Protein AF-A0A9D4CZ01-F1 (afdb_monomer_lite)

Secondary structure (DSSP, 8-state):
-PPPHHHHHHHHHHHHHHHTT----S-HHHHHHHHHHHHH---GGG------PPPPHHHHHHHHHHHHHHHHHGGG-

Sequence (77 aa):
MPVCMKEVVKEATKFVSACYGKHDTEEMTITRQTLWAARVGKSGKAMPLLASLPPTTEAFYENVKRAHIQACICKHS

Structure (mmCIF, N/CA/C/O backbone):
data_AF-A0A9D4CZ01-F1
#
_entry.id   AF-A0A9D4CZ01-F1
#
loop_
_atom_site.group_PDB
_atom_site.id
_atom_site.type_symbol
_atom_site.label_atom_id
_atom_site.label_alt_id
_atom_site.label_comp_id
_atom_site.label_asym_id
_atom_site.label_entity_id
_atom_site.label_seq_id
_atom_site.pdbx_PDB_ins_code
_atom_site.Cartn_x
_atom_site.Cartn_y
_atom_site.Cartn_z
_atom_site.occupancy
_atom_site.B_iso_or_equiv
_atom_site.auth_seq_id
_atom_site.auth_comp_id
_atom_site.auth_asym_id
_atom_site.auth_atom_id
_atom_site.pdbx_PDB_model_num
ATOM 1 N N . MET A 1 1 ? -1.536 -8.924 -22.751 1.00 54.12 1 MET A N 1
ATOM 2 C CA . ME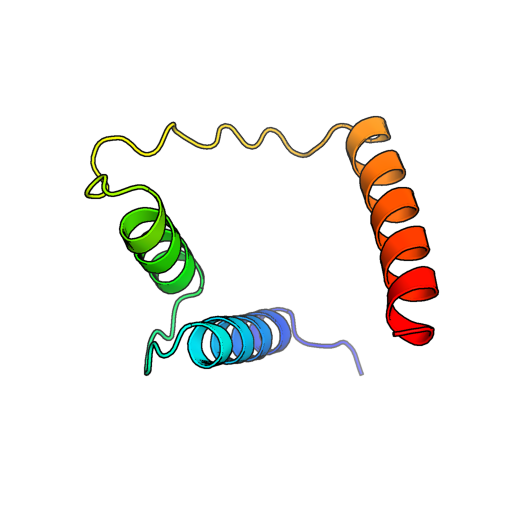T A 1 1 ? -2.620 -7.940 -22.540 1.00 54.12 1 MET A CA 1
ATOM 3 C C . MET A 1 1 ? -2.120 -6.896 -21.555 1.00 54.12 1 MET A C 1
ATOM 5 O O . MET A 1 1 ? -1.494 -7.304 -20.581 1.00 54.12 1 MET A O 1
ATOM 9 N N . PRO A 1 2 ? -2.301 -5.591 -21.804 1.00 61.34 2 PRO A N 1
ATOM 10 C CA . PRO A 1 2 ? -1.924 -4.571 -20.832 1.00 61.34 2 PRO A CA 1
ATOM 11 C C . PRO A 1 2 ? -2.798 -4.728 -19.585 1.00 61.34 2 PRO A C 1
ATOM 13 O O . PRO A 1 2 ? -4.021 -4.786 -19.688 1.00 61.34 2 PRO A O 1
ATOM 16 N N . VAL A 1 3 ? -2.168 -4.849 -18.420 1.00 71.12 3 VAL A N 1
ATOM 17 C CA . VAL A 1 3 ? -2.885 -4.970 -17.148 1.00 71.12 3 VAL A CA 1
ATOM 18 C C . VAL A 1 3 ? -3.524 -3.620 -16.835 1.00 71.12 3 VAL A C 1
ATOM 20 O O . VAL A 1 3 ? -2.850 -2.588 -16.843 1.00 71.12 3 VAL A O 1
ATOM 23 N N . CYS A 1 4 ? -4.828 -3.608 -16.574 1.00 84.94 4 CYS A N 1
ATOM 24 C CA . CYS A 1 4 ? -5.525 -2.385 -16.217 1.00 84.94 4 CYS A CA 1
ATOM 25 C C . CYS A 1 4 ? -5.086 -1.942 -14.815 1.00 84.94 4 CYS A C 1
ATOM 27 O O . CYS A 1 4 ? -5.253 -2.673 -13.840 1.00 84.94 4 CYS A O 1
ATOM 29 N N . MET A 1 5 ? -4.571 -0.716 -14.682 1.00 80.81 5 MET A N 1
ATOM 30 C CA . MET A 1 5 ? -4.134 -0.181 -13.383 1.00 80.81 5 MET A CA 1
ATOM 31 C C . MET A 1 5 ? -5.236 -0.221 -12.314 1.00 80.81 5 MET A C 1
ATOM 33 O O . MET A 1 5 ? -4.940 -0.402 -11.136 1.00 80.81 5 MET A O 1
ATOM 37 N N . LYS A 1 6 ? -6.511 -0.113 -12.710 1.00 80.56 6 LYS A N 1
ATOM 38 C CA . LYS A 1 6 ? -7.649 -0.232 -11.784 1.00 80.56 6 LYS A CA 1
ATOM 39 C C . LYS A 1 6 ? -7.757 -1.632 -11.176 1.00 80.56 6 LYS A C 1
ATOM 41 O O . LYS A 1 6 ? -8.073 -1.759 -9.998 1.00 80.56 6 LYS A O 1
ATOM 46 N N . GLU A 1 7 ? -7.472 -2.669 -11.957 1.00 83.19 7 GLU A N 1
ATOM 47 C CA . GLU A 1 7 ? -7.501 -4.061 -11.495 1.00 83.19 7 GLU A CA 1
ATOM 48 C C . GLU A 1 7 ? -6.339 -4.345 -10.540 1.00 83.19 7 GLU A C 1
ATOM 50 O O . GLU A 1 7 ? -6.545 -4.954 -9.492 1.00 83.19 7 GLU A O 1
ATOM 55 N N . VAL A 1 8 ? -5.148 -3.810 -10.839 1.00 83.56 8 VAL A N 1
ATOM 56 C CA . VAL A 1 8 ? -3.977 -3.892 -9.946 1.00 83.56 8 VAL A CA 1
ATOM 57 C C . VAL A 1 8 ? -4.278 -3.252 -8.594 1.00 83.56 8 VAL A C 1
ATOM 59 O O . VAL A 1 8 ? -4.023 -3.850 -7.549 1.00 83.56 8 VAL A O 1
ATOM 62 N N . VAL A 1 9 ? -4.846 -2.042 -8.603 1.00 83.19 9 VAL A N 1
ATOM 63 C CA . VAL A 1 9 ? -5.228 -1.333 -7.375 1.00 83.19 9 VAL A CA 1
ATOM 64 C C . VAL A 1 9 ? -6.271 -2.137 -6.601 1.00 83.19 9 VAL A C 1
ATOM 66 O O . VAL A 1 9 ? -6.124 -2.297 -5.394 1.00 83.19 9 VAL A O 1
ATOM 69 N N . LYS A 1 10 ? -7.278 -2.699 -7.277 1.00 84.06 10 LYS A N 1
ATOM 70 C CA . LYS A 1 10 ? -8.327 -3.506 -6.639 1.00 84.06 10 LYS A CA 1
ATOM 71 C C . LYS A 1 10 ? -7.764 -4.731 -5.914 1.00 84.06 10 LYS A C 1
ATOM 73 O O . LYS A 1 10 ? -8.107 -4.948 -4.752 1.00 84.06 10 LYS A O 1
ATOM 78 N N . GLU A 1 11 ? -6.893 -5.507 -6.556 1.00 84.81 11 GLU A N 1
ATOM 79 C CA . GLU A 1 11 ? -6.320 -6.697 -5.914 1.00 84.81 11 GLU A CA 1
ATOM 80 C C . GLU A 1 11 ? -5.333 -6.353 -4.798 1.00 84.81 11 GLU A C 1
ATOM 82 O O . GLU A 1 11 ? -5.360 -6.975 -3.734 1.00 84.81 11 GLU A O 1
ATOM 87 N N . ALA A 1 12 ? -4.536 -5.296 -4.964 1.00 82.50 12 ALA A N 1
ATOM 88 C CA . ALA A 1 12 ? -3.681 -4.805 -3.890 1.00 82.50 12 ALA A CA 1
ATOM 89 C C . ALA A 1 12 ? -4.496 -4.337 -2.666 1.00 82.50 12 ALA A C 1
ATOM 91 O O . ALA A 1 12 ? -4.108 -4.613 -1.528 1.00 82.50 12 ALA A O 1
ATOM 92 N N . THR A 1 13 ? -5.639 -3.673 -2.873 1.00 82.19 13 THR A N 1
ATOM 93 C CA . THR A 1 13 ? -6.547 -3.267 -1.787 1.00 82.19 13 THR A CA 1
ATOM 94 C C . THR A 1 13 ? -7.114 -4.474 -1.045 1.00 82.19 13 THR A C 1
ATOM 96 O O . THR A 1 13 ? -7.100 -4.489 0.188 1.00 82.19 13 THR A O 1
ATOM 99 N N . LYS A 1 14 ? -7.569 -5.505 -1.769 1.00 83.38 14 LYS A N 1
ATOM 100 C CA . LYS A 1 14 ? -8.082 -6.746 -1.166 1.00 83.38 14 LYS A CA 1
ATOM 101 C C . LYS A 1 14 ? -7.018 -7.461 -0.341 1.00 83.38 14 LYS A C 1
ATOM 103 O O . LYS A 1 14 ? -7.290 -7.836 0.796 1.00 83.38 14 LYS A O 1
ATOM 108 N N . PHE A 1 15 ? -5.811 -7.599 -0.888 1.00 83.19 15 PHE A N 1
ATOM 109 C CA . PHE A 1 15 ? -4.692 -8.234 -0.196 1.00 83.19 15 PHE A CA 1
ATOM 110 C C . PHE A 1 15 ? -4.376 -7.527 1.126 1.00 83.19 15 PHE A C 1
ATOM 112 O O . PHE A 1 15 ? -4.358 -8.156 2.182 1.00 83.19 15 PHE A O 1
ATOM 119 N N . VAL A 1 16 ? -4.204 -6.202 1.086 1.00 81.31 16 VAL A N 1
ATOM 120 C CA . VAL A 1 16 ? -3.930 -5.404 2.287 1.00 81.31 16 VAL A CA 1
ATOM 121 C C . VAL A 1 16 ? -5.081 -5.515 3.290 1.00 81.31 16 VAL A C 1
ATOM 123 O O . VAL A 1 16 ? -4.834 -5.706 4.473 1.00 81.31 16 VAL A O 1
ATOM 126 N N . SER A 1 17 ? -6.333 -5.452 2.842 1.00 80.19 17 SER A N 1
ATOM 127 C CA . SER A 1 17 ? -7.502 -5.593 3.722 1.00 80.19 17 SER A CA 1
ATOM 128 C C . SER A 1 17 ? -7.499 -6.944 4.460 1.00 80.19 17 SER A C 1
ATOM 130 O O . SER A 1 17 ? -7.621 -6.979 5.688 1.00 80.19 17 SER A O 1
ATOM 132 N N . ALA A 1 18 ? -7.232 -8.038 3.735 1.00 81.12 18 ALA A N 1
ATOM 133 C CA . ALA A 1 18 ? -7.158 -9.391 4.284 1.00 81.12 18 ALA A CA 1
ATOM 134 C C . ALA A 1 18 ? -6.027 -9.565 5.316 1.00 81.12 18 ALA A C 1
ATOM 136 O O . ALA A 1 18 ? -6.254 -10.151 6.373 1.00 81.12 18 ALA A O 1
ATOM 137 N N . CYS A 1 19 ? -4.833 -9.014 5.065 1.00 77.62 19 CYS A N 1
ATOM 138 C CA . CYS A 1 19 ? -3.688 -9.128 5.981 1.00 77.62 19 CYS A CA 1
ATOM 139 C C . CYS A 1 19 ? -3.930 -8.523 7.371 1.00 77.62 19 CYS A C 1
ATOM 141 O O . CYS A 1 19 ? -3.241 -8.879 8.325 1.00 77.62 19 CYS A O 1
ATOM 143 N N . TYR A 1 20 ? -4.875 -7.594 7.490 1.00 72.75 20 TYR A N 1
ATOM 144 C CA . TYR A 1 20 ? -5.127 -6.856 8.724 1.00 72.75 20 TYR A CA 1
ATOM 145 C C . TYR A 1 20 ? -6.559 -7.038 9.250 1.00 72.75 20 TYR A C 1
ATOM 147 O O . TYR A 1 20 ? -7.011 -6.248 10.081 1.00 72.75 20 TYR A O 1
ATOM 155 N N . GLY A 1 21 ? -7.278 -8.059 8.767 1.00 71.38 21 GLY A N 1
ATOM 156 C CA . GLY A 1 21 ? -8.611 -8.424 9.257 1.00 71.38 21 GLY A CA 1
ATOM 157 C C . GLY A 1 21 ? -9.685 -7.359 9.019 1.00 71.38 21 GLY A C 1
ATOM 158 O O . GLY A 1 21 ? -10.676 -7.315 9.748 1.00 71.38 21 GLY A O 1
ATOM 159 N N . LYS A 1 22 ? -9.489 -6.470 8.037 1.00 66.75 22 LYS A N 1
ATOM 160 C CA . LYS A 1 22 ? -10.508 -5.498 7.627 1.00 66.75 22 LYS A CA 1
ATOM 161 C C . LYS A 1 22 ? -11.231 -6.044 6.407 1.00 66.75 22 LYS A C 1
ATOM 163 O O . LYS A 1 22 ? -10.592 -6.384 5.420 1.00 66.75 22 LYS A O 1
ATOM 168 N N . HIS A 1 23 ? -12.554 -6.110 6.471 1.00 61.25 23 HIS A N 1
ATOM 169 C CA . HIS A 1 23 ? -13.385 -6.505 5.341 1.00 61.25 23 HIS A CA 1
ATOM 170 C C . HIS A 1 23 ? -14.048 -5.256 4.741 1.00 61.25 23 HIS A C 1
ATOM 172 O O . HIS A 1 23 ? -14.476 -4.370 5.476 1.00 61.25 23 HIS A O 1
ATOM 178 N N . ASP A 1 24 ? -14.058 -5.185 3.410 1.00 60.22 24 ASP A N 1
ATOM 179 C CA . ASP A 1 24 ? -14.846 -4.255 2.588 1.00 60.22 24 ASP A CA 1
ATOM 180 C C . ASP A 1 24 ? -14.489 -2.764 2.640 1.00 60.22 24 ASP A C 1
ATOM 182 O O . ASP A 1 24 ? -15.285 -1.907 3.013 1.00 60.22 24 ASP A O 1
ATOM 186 N N . THR A 1 25 ? -13.301 -2.419 2.138 1.00 60.06 25 THR A N 1
ATOM 187 C CA . THR A 1 25 ? -13.064 -1.058 1.628 1.00 60.06 25 THR A CA 1
ATOM 188 C C . THR A 1 25 ? -12.715 -1.135 0.147 1.00 60.06 25 THR A C 1
ATOM 190 O O . THR A 1 25 ? -11.713 -1.738 -0.226 1.00 60.06 25 THR A O 1
ATOM 193 N N . GLU A 1 26 ? -13.560 -0.559 -0.713 1.00 66.44 26 GLU A N 1
ATOM 194 C CA . GLU A 1 26 ? -13.310 -0.512 -2.165 1.00 66.44 26 GLU A CA 1
ATOM 195 C C . GLU A 1 26 ? -12.172 0.456 -2.523 1.00 66.44 26 GLU A C 1
ATOM 197 O O . GLU A 1 26 ? -11.544 0.337 -3.577 1.00 66.44 26 GLU A O 1
ATOM 202 N N . GLU A 1 27 ? -11.867 1.393 -1.623 1.00 75.31 27 GLU A N 1
ATOM 203 C CA . GLU A 1 27 ? -10.896 2.451 -1.848 1.00 75.31 27 GLU A CA 1
ATOM 204 C C . GLU A 1 27 ? -9.616 2.243 -1.028 1.00 75.31 27 GLU A C 1
ATOM 206 O O . GLU A 1 27 ? -9.604 2.358 0.201 1.00 75.31 27 GLU A O 1
ATOM 211 N N . MET A 1 28 ? -8.502 2.020 -1.735 1.00 76.44 28 MET A N 1
ATOM 212 C CA . MET A 1 28 ? -7.170 1.797 -1.155 1.00 76.44 28 MET A CA 1
ATOM 213 C C . MET A 1 28 ? -6.760 2.882 -0.149 1.00 76.44 28 MET A C 1
ATOM 215 O O . MET A 1 28 ? -6.097 2.596 0.852 1.00 76.44 28 MET A O 1
ATOM 219 N N . THR A 1 29 ? -7.131 4.134 -0.424 1.00 77.94 29 THR A N 1
ATOM 220 C CA . THR A 1 29 ? -6.836 5.289 0.429 1.00 77.94 29 THR A CA 1
ATOM 221 C C . THR A 1 29 ? -7.453 5.113 1.811 1.00 77.94 29 THR A C 1
ATOM 223 O O . THR A 1 29 ? -6.755 5.245 2.818 1.00 77.94 29 THR A O 1
ATOM 226 N N . ILE A 1 30 ? -8.733 4.738 1.858 1.00 77.12 30 ILE A N 1
ATOM 227 C CA . ILE A 1 30 ? -9.481 4.531 3.099 1.00 77.12 30 ILE A CA 1
ATOM 228 C C . ILE A 1 30 ? -8.899 3.337 3.857 1.00 77.12 30 ILE A C 1
ATOM 230 O O . ILE A 1 30 ? -8.627 3.447 5.056 1.00 77.12 30 ILE A O 1
ATOM 234 N N . THR A 1 31 ? -8.615 2.226 3.168 1.00 76.88 31 THR A N 1
ATOM 235 C CA . THR A 1 31 ? -7.978 1.050 3.782 1.00 76.88 31 THR A CA 1
ATOM 236 C C . THR A 1 31 ? -6.673 1.439 4.480 1.00 76.88 31 THR A C 1
ATOM 238 O O . THR A 1 31 ? -6.490 1.167 5.667 1.00 76.88 31 THR A O 1
ATOM 241 N N . ARG A 1 32 ? -5.778 2.143 3.772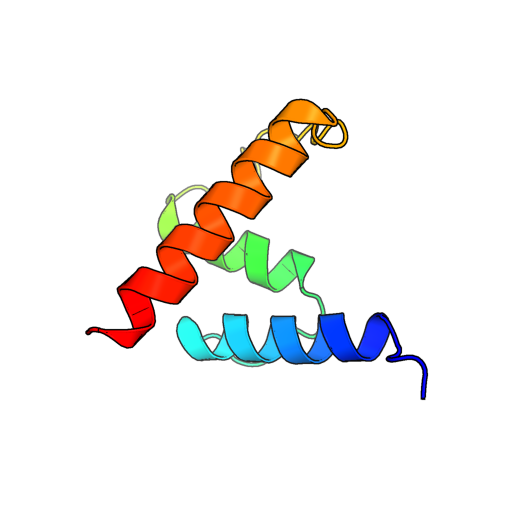 1.00 75.62 32 ARG A N 1
ATOM 242 C CA . ARG A 1 32 ? -4.466 2.554 4.294 1.00 75.62 32 ARG A CA 1
ATOM 243 C C . ARG A 1 32 ? -4.578 3.525 5.460 1.00 75.62 32 ARG A C 1
ATOM 245 O O . ARG A 1 32 ? -3.891 3.337 6.462 1.00 75.62 32 ARG A O 1
ATOM 252 N N . GLN A 1 33 ? -5.445 4.530 5.357 1.00 74.62 33 GLN A N 1
ATOM 253 C CA . GLN A 1 33 ? -5.660 5.493 6.437 1.00 74.62 33 GLN A CA 1
ATOM 254 C C . GLN A 1 33 ? -6.177 4.804 7.699 1.00 74.62 33 GLN A C 1
ATOM 256 O O . GLN A 1 33 ? -5.675 5.059 8.793 1.00 74.62 33 GLN A O 1
ATOM 261 N N . THR A 1 34 ? -7.134 3.889 7.550 1.00 75.19 34 THR A N 1
ATOM 262 C CA . THR A 1 34 ? -7.722 3.191 8.695 1.00 75.19 34 THR A CA 1
ATOM 263 C C . THR A 1 34 ? -6.724 2.232 9.347 1.00 75.19 34 THR A C 1
ATOM 265 O O . THR A 1 34 ? -6.706 2.102 10.571 1.00 75.19 34 THR A O 1
ATOM 268 N N . LEU A 1 35 ? -5.871 1.580 8.552 1.00 75.69 35 LEU A N 1
ATOM 269 C CA . LEU A 1 35 ? -4.781 0.740 9.052 1.00 75.69 35 LEU A CA 1
ATOM 270 C C . LEU A 1 35 ? -3.729 1.541 9.801 1.00 75.69 35 LEU A C 1
ATOM 272 O O . LEU A 1 35 ? -3.326 1.169 10.902 1.00 75.69 35 LEU A O 1
ATOM 276 N N . TRP A 1 36 ? -3.308 2.654 9.211 1.00 72.31 36 TRP A N 1
ATOM 277 C CA . TRP A 1 36 ? -2.358 3.551 9.836 1.00 72.31 36 TRP A CA 1
ATOM 278 C C . TRP A 1 36 ? -2.901 4.070 11.167 1.00 72.31 36 TRP A C 1
ATOM 280 O O . TRP A 1 36 ? -2.241 3.906 12.189 1.00 72.31 36 TRP A O 1
ATOM 290 N N . ALA A 1 37 ? -4.131 4.594 11.185 1.00 72.19 37 ALA A N 1
ATOM 291 C CA . ALA A 1 37 ? -4.781 5.099 12.392 1.00 72.19 37 ALA A CA 1
ATOM 292 C C . ALA A 1 37 ? -4.881 4.035 13.498 1.00 72.19 37 ALA A C 1
ATOM 294 O O . ALA A 1 37 ? -4.578 4.334 14.653 1.00 72.19 37 ALA A O 1
ATOM 295 N N . ALA A 1 38 ? -5.233 2.791 13.144 1.00 74.12 38 ALA A N 1
ATOM 296 C CA . ALA A 1 38 ? -5.260 1.672 14.087 1.00 74.12 38 ALA A CA 1
ATOM 297 C C . ALA A 1 38 ? -3.872 1.369 14.678 1.00 74.12 38 ALA A C 1
ATOM 299 O O . ALA A 1 38 ? -3.771 0.999 15.843 1.00 74.12 38 ALA A O 1
ATOM 300 N N . ARG A 1 39 ? -2.800 1.551 13.897 1.00 72.81 39 ARG A N 1
ATOM 301 C CA . ARG A 1 39 ? -1.429 1.260 14.331 1.00 72.81 39 ARG A CA 1
ATOM 302 C C . ARG A 1 39 ? -0.766 2.394 15.112 1.00 72.81 39 ARG A C 1
ATOM 304 O O . ARG A 1 39 ? 0.050 2.110 15.981 1.00 72.81 39 ARG A O 1
ATOM 311 N N . VAL A 1 40 ? -1.087 3.656 14.814 1.00 74.12 40 VAL A N 1
ATOM 312 C CA . VAL A 1 40 ? -0.450 4.821 15.461 1.00 74.12 40 VAL A CA 1
ATOM 313 C C . VAL A 1 40 ? -1.299 5.485 16.546 1.00 74.12 40 VAL A C 1
ATOM 315 O O . VAL A 1 40 ? -0.866 6.478 17.127 1.00 74.12 40 VAL A O 1
ATOM 318 N N . GLY A 1 41 ? -2.512 4.985 16.810 1.00 62.62 41 GLY A N 1
ATOM 319 C CA . GLY A 1 41 ? -3.390 5.500 17.868 1.00 62.62 41 GLY A CA 1
ATOM 320 C C . GLY A 1 41 ? -3.855 6.949 17.666 1.00 62.62 41 GLY A C 1
ATOM 321 O O . GLY A 1 41 ? -4.359 7.569 18.599 1.00 62.62 41 GLY A O 1
ATOM 322 N N . LYS A 1 42 ? -3.685 7.515 16.463 1.00 58.53 42 LYS A N 1
ATOM 323 C CA . LYS A 1 42 ? -4.095 8.884 16.119 1.00 58.53 42 LYS A CA 1
ATOM 324 C C . LYS A 1 42 ? -5.231 8.844 15.100 1.00 58.53 42 LYS A C 1
ATOM 326 O O . LYS A 1 42 ? -5.044 8.416 13.964 1.00 58.53 42 LYS A O 1
ATOM 331 N N . SER A 1 43 ? -6.408 9.323 15.505 1.00 57.09 43 SER A N 1
ATOM 332 C CA . SER A 1 43 ? -7.535 9.611 14.609 1.00 57.09 43 SER A CA 1
ATOM 333 C C . SER A 1 43 ? -7.114 10.643 13.555 1.00 57.09 43 SER A C 1
ATOM 335 O O . SER A 1 43 ? -6.434 11.603 13.913 1.00 57.09 43 SER A O 1
ATOM 337 N N . GLY A 1 44 ? -7.537 10.456 12.299 1.00 56.34 44 GLY A N 1
ATOM 338 C CA . GLY A 1 44 ? -7.081 11.081 11.037 1.00 56.34 44 GLY A CA 1
ATOM 339 C C . GLY A 1 44 ? -6.811 12.596 10.930 1.00 56.34 44 GLY A C 1
ATOM 340 O O . GLY A 1 44 ? -6.476 13.055 9.847 1.00 56.34 44 GLY A O 1
ATOM 341 N N . LYS A 1 45 ? -6.897 13.385 12.005 1.00 57.62 45 LYS A N 1
ATOM 342 C CA . LYS A 1 45 ? -6.615 14.832 12.034 1.00 57.62 45 LYS A CA 1
ATOM 343 C C . LYS A 1 45 ? -5.125 15.200 12.097 1.00 57.62 45 LYS A C 1
ATOM 345 O O . LYS A 1 45 ? -4.795 16.363 11.916 1.00 57.62 45 LYS A O 1
ATOM 350 N N . ALA A 1 46 ? -4.232 14.242 12.353 1.00 56.47 46 ALA A N 1
ATOM 351 C CA . ALA A 1 46 ? -2.787 14.478 12.471 1.00 56.47 46 ALA A CA 1
ATOM 352 C C . ALA A 1 46 ? -1.958 13.577 11.543 1.00 56.47 46 ALA A C 1
ATOM 354 O O . ALA A 1 46 ? -0.828 13.218 11.876 1.00 56.47 46 ALA A O 1
ATOM 355 N N . MET A 1 47 ? -2.520 13.167 10.401 1.00 53.84 47 MET A N 1
ATOM 356 C CA . MET A 1 47 ? -1.686 12.621 9.335 1.00 53.84 47 MET A CA 1
ATOM 357 C C . MET A 1 47 ? -0.881 13.805 8.792 1.00 53.84 47 MET A C 1
ATOM 359 O O . MET A 1 47 ? -1.504 14.764 8.329 1.00 53.84 47 MET A O 1
ATOM 363 N N . PRO A 1 48 ? 0.464 13.801 8.878 1.00 57.91 48 PRO A N 1
ATOM 364 C CA . PRO A 1 48 ? 1.245 14.781 8.141 1.00 57.91 48 PRO A CA 1
ATOM 365 C C . PRO A 1 48 ? 0.744 14.717 6.705 1.00 57.91 48 PRO A C 1
ATOM 367 O O . PRO A 1 48 ? 0.553 13.605 6.199 1.00 57.91 48 PRO A O 1
ATOM 370 N N . LEU A 1 49 ? 0.481 15.864 6.070 1.00 59.72 49 LEU A N 1
ATOM 371 C CA . LEU A 1 49 ? 0.341 15.875 4.621 1.00 59.72 49 LEU A CA 1
ATOM 372 C C . LEU A 1 49 ? 1.559 15.117 4.117 1.00 59.72 49 LEU A C 1
ATOM 374 O O . LEU A 1 49 ? 2.689 15.568 4.311 1.00 59.72 49 LEU A O 1
ATOM 378 N N . LEU A 1 50 ? 1.330 13.920 3.574 1.00 55.47 50 LEU A N 1
ATOM 379 C CA . LEU A 1 50 ? 2.336 13.212 2.819 1.00 55.47 50 LEU A CA 1
ATOM 380 C C . LEU A 1 50 ? 2.549 14.122 1.620 1.00 55.47 50 LEU A C 1
ATOM 382 O O . LEU A 1 50 ? 1.905 13.972 0.588 1.00 55.47 50 LEU A O 1
ATOM 386 N N . ALA A 1 51 ? 3.415 15.118 1.784 1.00 53.44 51 ALA A N 1
ATOM 387 C CA . ALA A 1 51 ? 4.083 15.787 0.698 1.00 53.44 51 ALA A CA 1
ATOM 388 C C . ALA A 1 51 ? 5.006 14.722 0.103 1.00 53.44 51 ALA A C 1
ATOM 390 O O . ALA A 1 51 ? 6.224 14.758 0.250 1.00 53.44 51 ALA A O 1
ATOM 391 N N . SER A 1 52 ? 4.399 13.696 -0.499 1.00 57.88 52 SER A N 1
ATOM 392 C CA . SER A 1 52 ? 5.065 12.792 -1.401 1.00 57.88 52 SER A CA 1
ATOM 393 C C . SER A 1 52 ? 5.304 13.620 -2.648 1.00 57.88 52 SER A C 1
ATOM 395 O O . SER A 1 52 ? 4.596 13.502 -3.648 1.00 57.88 52 SER A O 1
ATOM 397 N N . LEU A 1 53 ? 6.306 14.496 -2.567 1.00 55.56 53 LEU A N 1
ATOM 398 C CA . LEU A 1 53 ? 7.086 14.776 -3.750 1.00 55.56 53 LEU A CA 1
ATOM 399 C C . LEU A 1 53 ? 7.405 13.399 -4.348 1.00 55.56 53 LEU A C 1
ATOM 401 O O . LEU A 1 53 ? 7.744 12.482 -3.582 1.00 55.56 53 LEU A O 1
ATOM 405 N N . PRO A 1 54 ? 7.198 13.205 -5.662 1.00 63.12 54 PRO A N 1
ATOM 406 C CA . PRO A 1 54 ? 7.588 11.958 -6.295 1.00 63.12 54 PRO A CA 1
ATOM 407 C C . PRO A 1 54 ? 9.015 11.638 -5.840 1.00 63.12 54 PRO A C 1
ATOM 409 O O . PRO A 1 54 ? 9.824 12.568 -5.722 1.00 63.12 54 PRO A O 1
ATOM 412 N N . PRO A 1 55 ? 9.305 10.372 -5.487 1.00 73.38 55 PRO A N 1
ATOM 413 C CA . PRO A 1 55 ? 10.640 10.018 -5.038 1.00 73.38 55 PRO A CA 1
ATOM 414 C C . PRO A 1 55 ? 11.626 10.547 -6.069 1.00 73.38 55 PRO A C 1
ATOM 416 O O . PRO A 1 55 ? 11.377 10.440 -7.274 1.00 73.38 55 PRO A O 1
ATOM 419 N N . THR A 1 56 ? 12.726 11.139 -5.606 1.00 86.19 56 THR A N 1
ATOM 420 C CA . THR A 1 56 ? 13.791 11.475 -6.543 1.00 86.19 56 THR A CA 1
ATOM 421 C C . THR A 1 56 ? 14.215 10.194 -7.253 1.00 86.19 56 THR A C 1
ATOM 423 O O . THR A 1 56 ? 14.047 9.083 -6.731 1.00 86.19 56 THR A O 1
ATOM 426 N N . THR A 1 57 ? 14.747 10.336 -8.457 1.00 88.19 57 THR A N 1
ATOM 427 C CA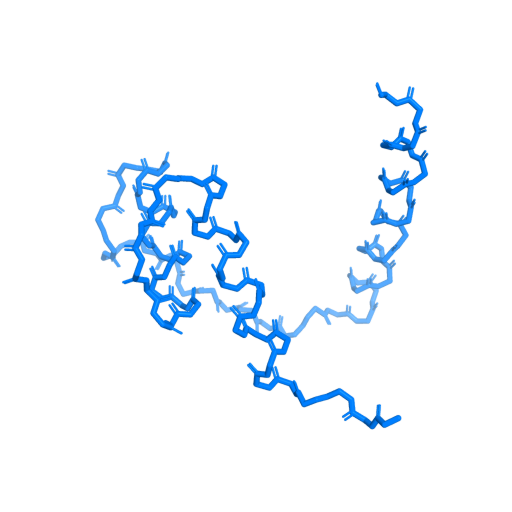 . THR A 1 57 ? 15.226 9.210 -9.257 1.00 88.19 57 THR A CA 1
ATOM 428 C C . THR A 1 57 ? 16.141 8.290 -8.436 1.00 88.19 57 THR A C 1
ATOM 430 O O . THR A 1 57 ? 16.008 7.068 -8.473 1.00 88.19 57 THR A O 1
ATOM 433 N N . GLU A 1 58 ? 16.999 8.871 -7.600 1.00 91.06 58 GLU A N 1
ATOM 434 C CA . GLU A 1 58 ? 17.914 8.167 -6.701 1.00 91.06 58 GLU A CA 1
ATOM 435 C C . GLU A 1 58 ? 17.158 7.399 -5.611 1.00 91.06 58 GLU A C 1
ATOM 437 O O . GLU A 1 58 ? 17.414 6.213 -5.395 1.00 91.06 58 GLU A O 1
ATOM 442 N N . ALA A 1 59 ? 16.185 8.045 -4.957 1.00 83.88 59 ALA A N 1
ATOM 443 C CA . ALA A 1 59 ? 15.364 7.409 -3.930 1.00 83.88 59 ALA A CA 1
ATOM 444 C C . ALA A 1 59 ? 14.549 6.233 -4.496 1.00 83.88 59 ALA A C 1
ATOM 446 O O . ALA A 1 59 ? 14.395 5.204 -3.830 1.00 83.88 59 ALA A O 1
ATOM 447 N N . PHE A 1 60 ? 14.064 6.355 -5.735 1.00 86.50 60 PHE A N 1
ATOM 448 C CA . PHE A 1 60 ? 13.395 5.267 -6.440 1.00 86.50 60 PHE A CA 1
ATOM 449 C C . PHE A 1 60 ? 14.348 4.090 -6.695 1.00 86.50 60 PHE A C 1
ATOM 451 O O . PHE A 1 60 ? 14.015 2.957 -6.339 1.00 86.50 60 PHE A O 1
ATOM 458 N N . TYR A 1 61 ? 15.547 4.341 -7.234 1.00 89.69 61 TYR A N 1
ATOM 459 C CA . TYR A 1 61 ? 16.530 3.285 -7.501 1.00 89.69 61 TYR A CA 1
ATOM 460 C C . TYR A 1 61 ? 16.957 2.533 -6.238 1.00 89.69 61 TYR A C 1
ATOM 462 O O . TYR A 1 61 ? 16.999 1.301 -6.241 1.00 89.69 61 TYR A O 1
ATOM 470 N N . GLU A 1 62 ? 17.223 3.243 -5.142 1.00 89.31 62 GLU A N 1
ATOM 471 C CA . GLU A 1 62 ? 17.576 2.609 -3.868 1.00 89.31 62 GLU A CA 1
ATOM 472 C C . GLU A 1 62 ? 16.431 1.751 -3.316 1.00 89.31 62 GLU A C 1
ATOM 474 O O . GLU A 1 62 ? 16.654 0.652 -2.798 1.00 89.31 62 GLU A O 1
ATOM 479 N N . ASN A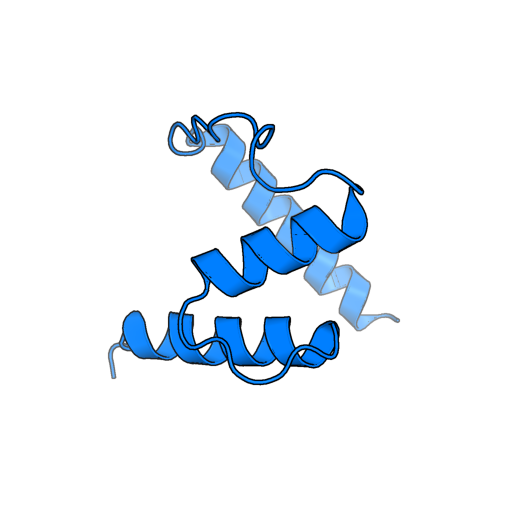 1 63 ? 15.181 2.193 -3.487 1.00 86.31 63 ASN A N 1
ATOM 480 C CA . ASN A 1 63 ? 14.031 1.395 -3.085 1.00 86.31 63 ASN A CA 1
ATOM 481 C C . ASN A 1 63 ? 13.875 0.119 -3.933 1.00 86.31 63 ASN A C 1
ATOM 483 O O . ASN A 1 63 ? 13.585 -0.943 -3.383 1.00 86.31 63 ASN A O 1
ATOM 487 N N . VAL A 1 64 ? 14.120 0.192 -5.247 1.00 88.81 64 VAL A N 1
ATOM 488 C CA . VAL A 1 64 ? 14.092 -0.981 -6.141 1.00 88.81 64 VAL A CA 1
ATOM 489 C C . VAL A 1 64 ? 15.167 -2.002 -5.757 1.00 88.81 64 VAL A C 1
ATOM 491 O O . VAL A 1 64 ? 14.871 -3.200 -5.706 1.00 88.81 64 VAL A O 1
ATOM 494 N N . LYS A 1 65 ? 16.389 -1.552 -5.438 1.00 88.50 65 LYS A N 1
ATOM 495 C CA . LYS A 1 65 ? 17.472 -2.428 -4.954 1.00 88.50 65 LYS A CA 1
ATOM 496 C C . LYS A 1 65 ? 17.089 -3.111 -3.643 1.00 88.50 65 LYS A C 1
ATOM 498 O O . LYS A 1 65 ? 17.222 -4.327 -3.519 1.00 88.50 65 LYS A O 1
ATOM 503 N N . ARG A 1 66 ? 16.560 -2.345 -2.682 1.00 87.69 66 ARG A N 1
ATOM 504 C CA . ARG A 1 66 ? 16.100 -2.879 -1.393 1.00 87.69 66 ARG A CA 1
ATOM 505 C C . ARG A 1 66 ? 15.011 -3.935 -1.579 1.00 87.69 66 ARG A C 1
ATOM 507 O O . ARG A 1 66 ? 15.100 -4.998 -0.973 1.00 87.69 66 ARG A O 1
ATOM 514 N N . ALA A 1 67 ? 14.024 -3.663 -2.432 1.00 85.88 67 ALA A N 1
ATOM 515 C CA . ALA A 1 67 ? 12.943 -4.599 -2.725 1.00 85.88 67 ALA A CA 1
ATOM 516 C C . ALA A 1 67 ? 13.462 -5.902 -3.358 1.00 85.88 67 ALA A C 1
ATOM 518 O O . ALA A 1 67 ? 13.022 -6.979 -2.964 1.00 85.88 67 ALA A O 1
ATOM 519 N N . HIS A 1 68 ? 14.436 -5.824 -4.274 1.00 86.38 68 HIS A N 1
ATOM 520 C CA . HIS A 1 68 ? 15.086 -7.012 -4.841 1.00 86.38 68 HIS A CA 1
ATOM 521 C C . HIS A 1 68 ? 15.785 -7.850 -3.770 1.00 86.38 68 HIS A C 1
ATOM 523 O O . HIS A 1 68 ? 15.582 -9.060 -3.712 1.00 86.38 68 HIS A O 1
ATOM 529 N N . ILE A 1 69 ? 16.568 -7.215 -2.894 1.00 86.62 69 ILE A N 1
ATOM 530 C CA . ILE A 1 69 ? 17.266 -7.910 -1.805 1.00 86.62 69 ILE A CA 1
ATOM 531 C C . ILE A 1 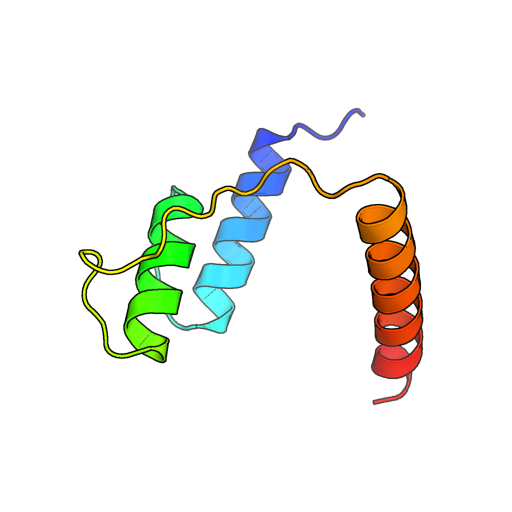69 ? 16.259 -8.597 -0.876 1.00 86.62 69 ILE A C 1
ATOM 533 O O . ILE A 1 69 ? 16.415 -9.775 -0.568 1.00 86.62 69 ILE A O 1
ATOM 537 N N . GLN A 1 70 ? 15.198 -7.895 -0.474 1.00 78.81 70 GLN A N 1
ATOM 538 C CA . GLN A 1 70 ? 14.149 -8.460 0.377 1.00 78.81 70 GLN A CA 1
ATOM 539 C C . GLN A 1 70 ? 13.432 -9.635 -0.294 1.00 78.81 70 GLN A C 1
ATOM 541 O O . GLN A 1 70 ? 13.220 -10.657 0.349 1.00 78.81 70 GLN A O 1
ATOM 546 N N . ALA A 1 71 ? 13.113 -9.534 -1.586 1.00 79.25 71 ALA A N 1
ATOM 547 C CA . ALA A 1 71 ? 12.502 -10.629 -2.333 1.00 79.25 71 ALA A CA 1
ATOM 548 C C . ALA A 1 71 ? 13.424 -11.858 -2.430 1.00 79.25 71 ALA A C 1
ATOM 550 O O . ALA A 1 71 ? 12.940 -12.987 -2.373 1.00 79.25 71 ALA A 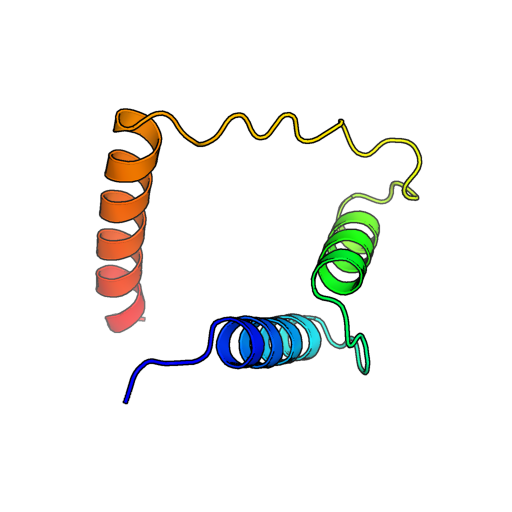O 1
ATOM 551 N N . CYS A 1 72 ? 14.739 -11.657 -2.551 1.00 76.75 72 CYS A N 1
ATOM 552 C CA . CYS A 1 72 ? 15.714 -12.746 -2.532 1.00 76.75 72 CYS A CA 1
ATOM 553 C C . CYS A 1 72 ? 15.835 -13.390 -1.143 1.00 76.75 72 CYS A C 1
ATOM 555 O O . CYS A 1 72 ? 15.848 -14.613 -1.048 1.00 76.75 72 CYS A O 1
ATOM 557 N N . ILE A 1 73 ? 15.873 -12.593 -0.071 1.00 78.31 73 ILE A N 1
ATOM 558 C CA . ILE A 1 73 ? 15.979 -13.098 1.308 1.00 78.31 73 ILE A CA 1
ATOM 559 C C . ILE A 1 73 ? 14.700 -13.840 1.725 1.00 78.31 73 ILE A C 1
ATOM 561 O O . ILE A 1 73 ? 14.781 -14.932 2.281 1.00 78.31 73 ILE A O 1
ATOM 565 N N . CYS A 1 74 ? 13.517 -13.308 1.401 1.00 59.12 74 CYS A N 1
ATOM 566 C CA . CYS A 1 74 ? 12.233 -13.931 1.743 1.00 59.12 74 CYS A CA 1
ATOM 567 C C . CYS A 1 74 ? 11.962 -15.258 1.011 1.00 59.12 74 CYS A C 1
ATOM 569 O O . CYS A 1 74 ? 11.021 -15.952 1.373 1.00 59.12 74 CYS A O 1
ATOM 571 N N . LYS A 1 75 ? 12.757 -15.639 0.000 1.00 54.03 75 LYS A N 1
ATOM 572 C CA . LYS A 1 75 ? 12.699 -16.983 -0.609 1.00 54.03 75 LYS A CA 1
ATOM 573 C C . LYS A 1 75 ? 13.454 -18.050 0.196 1.00 54.03 75 LYS A C 1
ATOM 575 O O . LYS A 1 75 ? 13.458 -19.213 -0.203 1.00 54.03 75 LYS A O 1
ATOM 580 N N . HIS A 1 76 ? 14.136 -17.667 1.273 1.00 49.59 76 HIS A N 1
ATOM 581 C CA . HIS A 1 76 ? 14.939 -18.561 2.113 1.00 49.59 76 HIS A CA 1
ATOM 582 C C . HIS A 1 76 ? 14.437 -18.640 3.565 1.00 49.59 76 HIS A C 1
ATOM 584 O O . HIS A 1 76 ? 15.157 -19.133 4.428 1.00 49.59 76 HIS A O 1
ATOM 590 N N . SER A 1 77 ? 13.224 -18.150 3.840 1.00 47.16 77 SER A N 1
ATOM 591 C CA . SER A 1 77 ? 12.503 -18.302 5.116 1.00 47.16 77 SER A CA 1
ATOM 592 C C . SER A 1 77 ? 11.259 -19.152 4.904 1.00 47.16 77 SER A C 1
ATOM 594 O O . SER A 1 77 ? 10.923 -19.916 5.830 1.00 47.16 77 SER A O 1
#

Organism: Dreissena polymorpha (NCBI:txid45954)

Radius of gyration: 15.58 Å; chains: 1; bounding box: 33×34×40 Å

pLDDT: mean 73.24, std 11.9, range [47.16, 91.06]

Foldseek 3Di:
DDDDVLVVQQVVQVVLCVVVVHPDDSDSVVSVQVVVCVVPVDDPPPDPPPPCPPQPPVRVVVVVVVVVVVVVVVVVD